Protein AF-A0A9D9QBX7-F1 (afdb_monomer_lite)

Sequence (92 aa):
MGYNQAAYTAYRETSVKTASQGK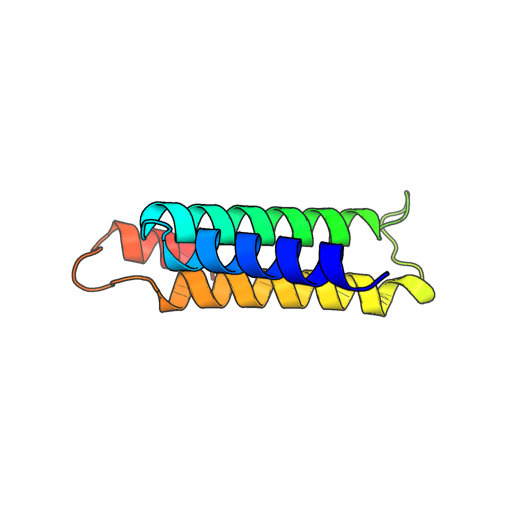LIIMLYDECIRQLAAALEKFTVDNQIEPQNIEKFNNSILKAQEVITELTVSLDMEAGGEIAKNLLNLYM

pLDDT: mean 92.5, std 9.39, range [52.34, 98.44]

Secondary structure (DSSP, 8-state):
--HHHHHHHHHHHHHHHT--HHHHHHHHHHHHHHHHHHHHTTB-TTS-B-GGGHHHHHHHHHHHHHHHHHHHHT--TTTSHHHHHHHHHHH-

Foldseek 3Di:
DCPVVVVVVVVVVVCQVPDDPVVVLVVLVVLLVVLVVQLVVQADPVRDGDPVCPVVNVVSVVSSLVSLVVVLVPQDCPVCPPVNVVSNVVSD

Structure (mmCIF, N/CA/C/O backbone):
data_AF-A0A9D9QBX7-F1
#
_entry.id   AF-A0A9D9QBX7-F1
#
loop_
_atom_site.group_PDB
_atom_site.id
_atom_site.type_symbol
_atom_site.label_atom_id
_atom_site.label_alt_id
_atom_site.label_comp_id
_atom_site.label_asym_id
_atom_site.label_entity_id
_atom_site.label_seq_id
_atom_site.pdbx_PDB_ins_code
_atom_site.Cartn_x
_atom_site.Cartn_y
_atom_site.Cartn_z
_a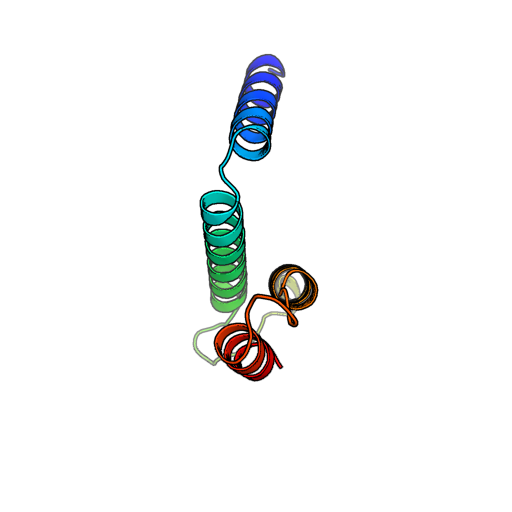tom_site.occupancy
_atom_site.B_iso_or_equiv
_atom_site.auth_seq_id
_atom_site.auth_comp_id
_atom_site.auth_asym_id
_atom_site.auth_atom_id
_atom_site.pdbx_PDB_model_num
ATOM 1 N N . MET A 1 1 ? -7.344 24.200 -20.927 1.00 52.34 1 MET A N 1
ATOM 2 C CA . MET A 1 1 ? -7.399 22.735 -20.703 1.00 52.34 1 MET A CA 1
ATOM 3 C C . MET A 1 1 ? -7.160 22.336 -19.227 1.00 52.34 1 MET A C 1
ATOM 5 O O . MET A 1 1 ? -6.637 21.264 -18.984 1.00 52.34 1 MET A O 1
ATOM 9 N N . GLY A 1 2 ? -7.564 23.141 -18.225 1.00 59.66 2 GLY A N 1
ATOM 10 C CA . GLY A 1 2 ? -7.337 22.835 -16.791 1.00 59.66 2 GLY A CA 1
ATOM 11 C C . GLY A 1 2 ? -8.575 22.392 -15.990 1.00 59.66 2 GLY A C 1
ATOM 12 O O . GLY A 1 2 ? -8.440 21.875 -14.887 1.00 59.66 2 GLY A O 1
ATOM 13 N N . TYR A 1 3 ? -9.782 22.555 -16.544 1.00 60.22 3 TYR A N 1
ATOM 14 C CA . TYR A 1 3 ? -11.036 22.307 -15.817 1.00 60.22 3 TYR A CA 1
ATOM 15 C C . TYR A 1 3 ? -11.315 20.813 -15.550 1.00 60.22 3 TYR A C 1
ATOM 17 O O . TYR A 1 3 ? -11.805 20.472 -14.478 1.00 60.22 3 TYR A O 1
ATOM 25 N N . ASN A 1 4 ? -10.939 19.907 -16.464 1.00 65.25 4 ASN A N 1
ATOM 26 C CA . ASN A 1 4 ? -11.161 18.462 -16.283 1.00 65.25 4 ASN A CA 1
ATOM 27 C C . ASN A 1 4 ? -10.240 17.831 -15.221 1.00 65.25 4 ASN A C 1
ATOM 29 O O . ASN A 1 4 ? -10.677 16.959 -14.476 1.00 65.25 4 ASN A O 1
ATOM 33 N N . GLN A 1 5 ? -8.988 18.293 -15.105 1.00 67.81 5 GLN A N 1
ATOM 34 C CA . GLN A 1 5 ? -8.036 17.785 -14.106 1.00 67.81 5 GLN A CA 1
ATOM 35 C C . GLN A 1 5 ? -8.466 18.164 -12.680 1.00 67.81 5 GLN A C 1
ATOM 37 O O . GLN A 1 5 ? -8.389 17.343 -11.763 1.00 67.81 5 GLN A O 1
ATOM 42 N N . ALA A 1 6 ? -8.948 19.399 -12.503 1.00 74.50 6 ALA A N 1
ATOM 43 C CA . ALA A 1 6 ? -9.442 19.899 -11.224 1.00 74.50 6 ALA A CA 1
ATOM 44 C C . ALA A 1 6 ? -10.711 19.154 -10.783 1.00 74.50 6 ALA A C 1
ATOM 46 O O . ALA A 1 6 ? -10.779 18.694 -9.645 1.00 74.50 6 ALA A O 1
ATOM 47 N N . ALA A 1 7 ? -11.664 18.947 -11.701 1.00 74.50 7 ALA A N 1
ATOM 48 C CA . ALA A 1 7 ? -12.870 18.168 -11.425 1.00 74.50 7 ALA A CA 1
ATOM 49 C C . ALA A 1 7 ? -12.531 16.722 -11.023 1.00 74.50 7 ALA A C 1
ATOM 51 O O . ALA A 1 7 ? -12.981 16.254 -9.981 1.00 74.50 7 ALA A O 1
ATOM 52 N N . TYR A 1 8 ? -11.674 16.034 -11.785 1.00 79.50 8 TYR A N 1
ATOM 53 C CA . TYR A 1 8 ? -11.242 14.666 -11.469 1.00 79.50 8 TYR A CA 1
ATOM 54 C C . TYR A 1 8 ? -10.541 14.557 -10.106 1.00 79.50 8 TYR A C 1
ATOM 56 O O . TYR A 1 8 ? -10.780 13.620 -9.344 1.00 79.50 8 TYR A O 1
ATOM 64 N N . THR A 1 9 ? -9.696 15.536 -9.772 1.00 80.56 9 THR A N 1
ATOM 65 C CA . THR A 1 9 ? -8.986 15.565 -8.485 1.00 80.56 9 THR A CA 1
ATOM 66 C C . THR A 1 9 ? -9.956 15.777 -7.324 1.00 80.56 9 THR A C 1
ATOM 68 O O . THR A 1 9 ? -9.875 15.048 -6.337 1.00 80.56 9 THR A O 1
ATOM 71 N N . ALA A 1 10 ? -10.926 16.685 -7.475 1.00 80.81 10 ALA A N 1
ATOM 72 C CA . ALA A 1 10 ? -11.980 16.901 -6.486 1.00 80.81 10 ALA A CA 1
ATOM 73 C C . ALA A 1 10 ? -12.833 15.638 -6.271 1.00 80.81 10 ALA A C 1
ATOM 75 O O . ALA A 1 10 ? -13.058 15.244 -5.130 1.00 80.81 10 ALA A O 1
ATOM 76 N N . TYR A 1 11 ? -13.230 14.940 -7.343 1.00 79.56 11 TYR A N 1
ATOM 77 C CA . TYR A 1 11 ? -13.957 13.668 -7.229 1.00 79.56 11 TYR A CA 1
ATOM 78 C C . TYR A 1 11 ? -13.159 12.598 -6.484 1.00 79.56 11 TYR A C 1
ATOM 80 O O . TYR A 1 11 ? -13.710 11.890 -5.634 1.00 79.56 11 TYR A O 1
ATOM 88 N N . ARG A 1 12 ? -11.859 12.480 -6.778 1.00 79.94 12 ARG A N 1
ATOM 89 C CA . ARG A 1 12 ? -10.982 11.522 -6.098 1.00 79.94 12 ARG A CA 1
ATOM 90 C C . ARG A 1 12 ? -10.864 11.849 -4.611 1.00 79.94 12 ARG A C 1
ATOM 92 O O . ARG A 1 12 ? -10.992 10.951 -3.785 1.00 79.94 12 ARG A O 1
ATOM 99 N N . GLU A 1 13 ? -10.683 13.122 -4.266 1.00 85.69 13 GLU A N 1
ATOM 100 C CA . GLU A 1 13 ? -10.651 13.562 -2.870 1.00 85.69 13 GLU A CA 1
ATOM 101 C C . GLU A 1 13 ? -11.962 13.290 -2.136 1.00 85.69 13 GLU A C 1
ATOM 103 O O . GLU A 1 13 ? -11.933 12.766 -1.025 1.00 85.69 13 GLU A O 1
ATOM 108 N N . THR A 1 14 ? -13.109 13.618 -2.734 1.00 86.25 14 THR A N 1
ATOM 109 C CA . THR A 1 14 ? -14.415 13.352 -2.119 1.00 86.25 14 THR A CA 1
ATOM 110 C C . THR A 1 14 ? -14.618 11.857 -1.899 1.00 86.25 14 THR A C 1
ATOM 112 O O . THR A 1 14 ? -15.080 11.460 -0.830 1.00 86.25 14 THR A O 1
ATOM 115 N N . SER A 1 15 ? -14.216 11.022 -2.862 1.00 84.06 15 SER A N 1
ATOM 116 C CA . SER A 1 15 ? -14.307 9.560 -2.750 1.00 84.06 15 SER A CA 1
ATOM 117 C C . SER A 1 15 ? -13.479 9.018 -1.583 1.00 84.06 15 SER A C 1
ATOM 119 O O . SER A 1 15 ? -13.937 8.123 -0.886 1.00 84.06 15 SER A O 1
ATOM 121 N N . VAL A 1 16 ? -12.294 9.585 -1.330 1.00 86.50 16 VAL A N 1
ATOM 122 C CA . VAL A 1 16 ? -11.468 9.226 -0.164 1.00 86.50 16 VAL A CA 1
ATOM 123 C C . VAL A 1 16 ? -12.101 9.739 1.132 1.00 86.50 16 VAL A C 1
ATOM 125 O O . VAL A 1 16 ? -12.281 8.975 2.072 1.00 86.50 16 VAL A O 1
ATOM 128 N N . LYS A 1 17 ? -12.490 11.020 1.186 1.00 89.06 17 LYS A N 1
ATOM 129 C CA . LYS A 1 17 ? -13.014 11.674 2.403 1.00 89.06 17 LYS A CA 1
ATOM 130 C C . LYS A 1 17 ? -14.341 11.090 2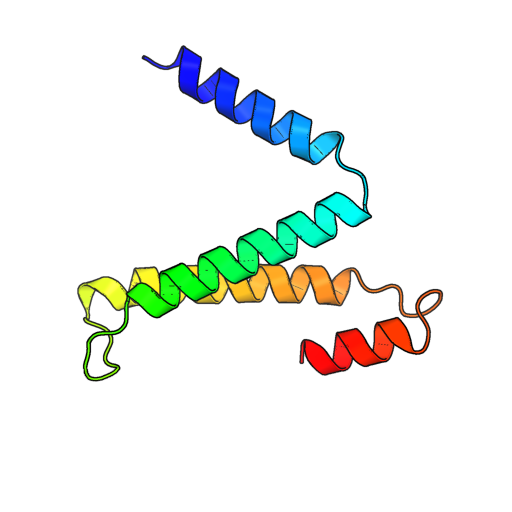.897 1.00 89.06 17 LYS A C 1
ATOM 132 O O . LYS A 1 17 ? -14.669 11.247 4.066 1.00 89.06 17 LYS A O 1
ATOM 137 N N . THR A 1 18 ? -15.112 10.460 2.014 1.00 91.19 18 THR A N 1
ATOM 138 C CA . THR A 1 18 ? -16.419 9.857 2.331 1.00 91.19 18 THR A CA 1
ATOM 139 C C . THR A 1 18 ? -16.383 8.329 2.388 1.00 91.19 18 THR A C 1
ATOM 141 O O . THR A 1 18 ? -17.406 7.703 2.664 1.00 91.19 18 THR A O 1
ATOM 144 N N . ALA A 1 19 ? -15.221 7.716 2.139 1.00 91.75 19 ALA A N 1
ATOM 145 C CA . ALA A 1 19 ? -15.057 6.275 2.241 1.00 91.75 19 ALA A CA 1
ATOM 146 C C . ALA A 1 19 ? -15.198 5.811 3.697 1.00 91.75 19 ALA A C 1
ATOM 148 O O . ALA A 1 19 ? -14.735 6.462 4.633 1.00 91.75 19 ALA A O 1
ATOM 149 N N . SER A 1 20 ? -15.807 4.640 3.886 1.00 95.50 20 SER A N 1
ATOM 150 C CA . SER A 1 20 ? -15.771 3.961 5.180 1.00 95.50 20 SER A CA 1
ATOM 151 C C . SER A 1 20 ? -14.346 3.508 5.511 1.00 95.50 20 SER A C 1
ATOM 153 O O . SER A 1 20 ? -13.531 3.287 4.613 1.00 95.50 20 SER A O 1
ATOM 155 N N . GLN A 1 21 ? -14.058 3.284 6.794 1.00 92.06 21 GLN A N 1
ATOM 156 C CA . GLN A 1 21 ? -12.748 2.799 7.242 1.00 92.06 21 GLN A CA 1
ATOM 157 C C . GLN A 1 21 ? -12.322 1.517 6.509 1.00 92.06 21 GLN A C 1
ATOM 159 O O . GLN A 1 21 ? -11.223 1.452 5.970 1.00 92.06 21 GLN A O 1
ATOM 164 N N . GLY A 1 22 ? -13.215 0.527 6.393 1.00 93.62 22 GLY A N 1
ATOM 165 C CA . GLY A 1 22 ? -12.923 -0.701 5.645 1.00 93.62 22 GLY A CA 1
ATOM 166 C C . GLY A 1 22 ? -12.624 -0.447 4.163 1.00 93.62 22 GLY A C 1
ATOM 167 O O . GLY A 1 22 ? -11.753 -1.095 3.586 1.00 93.62 22 GLY A O 1
ATOM 168 N N . LYS A 1 23 ? -13.286 0.538 3.541 1.00 94.94 23 LYS A N 1
ATOM 169 C CA . LYS A 1 23 ? -13.005 0.909 2.150 1.00 94.94 23 LYS A CA 1
ATOM 170 C C . LYS A 1 23 ? -11.641 1.588 2.002 1.00 94.94 23 LYS A C 1
ATOM 172 O O . LYS A 1 23 ? -10.966 1.314 1.014 1.00 94.94 23 LYS A O 1
ATOM 177 N N . LEU A 1 24 ? -11.217 2.405 2.968 1.00 95.50 24 LEU A N 1
ATOM 178 C CA . LEU A 1 24 ? -9.875 2.999 2.983 1.00 95.50 24 LEU A CA 1
ATOM 179 C C . LEU A 1 24 ? -8.783 1.923 3.046 1.00 95.50 24 LEU A C 1
ATOM 181 O O . LEU A 1 24 ? -7.830 1.990 2.274 1.00 95.50 24 LEU A O 1
ATOM 185 N N . ILE A 1 25 ? -8.963 0.889 3.876 1.00 95.75 25 ILE A N 1
ATOM 186 C CA . ILE A 1 25 ? -8.028 -0.247 3.951 1.00 95.75 25 ILE A CA 1
ATOM 187 C C . ILE A 1 25 ? -7.922 -0.973 2.604 1.00 95.75 25 ILE A C 1
ATOM 189 O O . ILE A 1 25 ? -6.820 -1.240 2.132 1.00 95.75 25 ILE A O 1
ATOM 193 N N . ILE A 1 26 ? -9.051 -1.240 1.937 1.00 96.44 26 ILE A N 1
ATOM 194 C CA . ILE A 1 26 ? -9.044 -1.859 0.600 1.00 96.44 26 ILE A CA 1
ATOM 195 C C . ILE A 1 26 ? -8.300 -0.973 -0.409 1.00 96.44 26 ILE A C 1
ATOM 197 O O . ILE A 1 26 ? -7.495 -1.476 -1.182 1.00 96.44 26 ILE A O 1
ATOM 201 N N . MET A 1 27 ? -8.518 0.345 -0.377 1.00 96.00 27 MET A N 1
ATOM 202 C CA . MET A 1 27 ? -7.831 1.279 -1.277 1.00 96.00 27 MET A CA 1
ATOM 203 C C . MET A 1 27 ? -6.313 1.309 -1.056 1.00 96.00 27 MET A C 1
ATOM 205 O O . MET A 1 27 ? -5.570 1.456 -2.025 1.00 96.00 27 MET A O 1
ATOM 209 N N . LEU A 1 28 ? -5.851 1.157 0.189 1.00 97.06 28 LEU A N 1
ATOM 210 C CA . LEU A 1 28 ? -4.428 1.007 0.493 1.00 97.06 28 LEU A CA 1
ATOM 211 C C . LEU A 1 28 ? -3.876 -0.275 -0.141 1.00 97.06 28 LEU A C 1
ATOM 213 O O . LEU A 1 28 ? -2.897 -0.206 -0.881 1.00 97.06 28 LEU A O 1
ATOM 217 N N . TYR A 1 29 ? -4.526 -1.425 0.054 1.00 97.88 29 TYR A N 1
ATOM 218 C CA . TYR A 1 29 ? -4.093 -2.664 -0.603 1.00 97.88 29 TYR A CA 1
ATOM 219 C C . TYR A 1 29 ? -4.089 -2.561 -2.130 1.00 97.88 29 TYR A C 1
ATOM 221 O O . TYR A 1 29 ? -3.119 -2.989 -2.754 1.00 97.88 29 TYR A O 1
ATOM 229 N N . ASP A 1 30 ? -5.123 -1.962 -2.728 1.00 97.62 30 ASP A N 1
ATOM 230 C CA . ASP A 1 30 ? -5.203 -1.750 -4.177 1.00 97.62 30 ASP A CA 1
ATOM 231 C C . ASP A 1 30 ? -4.000 -0.940 -4.688 1.00 97.62 30 ASP A C 1
ATOM 233 O O . ASP A 1 30 ? -3.411 -1.270 -5.721 1.00 97.62 30 ASP A O 1
ATOM 237 N N . GLU A 1 31 ? -3.608 0.110 -3.961 1.00 96.94 31 GLU A N 1
ATOM 238 C CA . GLU A 1 31 ? -2.439 0.918 -4.309 1.00 96.94 31 GLU A CA 1
ATOM 239 C C . GLU A 1 31 ? -1.129 0.149 -4.103 1.00 96.94 31 GLU A C 1
ATOM 241 O O . GLU A 1 31 ? -0.269 0.181 -4.981 1.00 96.94 31 GLU A O 1
ATOM 246 N N . CYS A 1 32 ? -0.984 -0.604 -3.009 1.00 98.06 32 CYS A N 1
ATOM 247 C CA . CYS A 1 32 ? 0.191 -1.449 -2.777 1.00 98.06 32 CYS A CA 1
ATOM 248 C C . CYS A 1 32 ? 0.385 -2.460 -3.918 1.00 98.06 32 CYS A C 1
ATOM 250 O O . CYS A 1 32 ? 1.459 -2.528 -4.517 1.00 98.06 32 CYS A O 1
ATOM 252 N N . ILE A 1 33 ? -0.677 -3.181 -4.292 1.00 98.25 33 ILE A N 1
ATOM 253 C CA . ILE A 1 33 ? -0.658 -4.158 -5.390 1.00 98.25 33 ILE A CA 1
ATOM 254 C C . ILE A 1 33 ? -0.299 -3.475 -6.712 1.00 98.25 33 ILE A C 1
ATOM 256 O O . ILE A 1 33 ? 0.535 -3.986 -7.460 1.00 98.25 33 ILE A O 1
ATOM 260 N N . ARG A 1 34 ? -0.883 -2.303 -6.995 1.00 98.25 34 ARG A N 1
ATOM 261 C CA . ARG A 1 34 ? -0.571 -1.525 -8.202 1.00 98.25 34 ARG A CA 1
ATOM 262 C C . ARG A 1 34 ? 0.908 -1.145 -8.263 1.00 98.25 34 ARG A C 1
ATOM 264 O O . ARG A 1 34 ? 1.514 -1.267 -9.325 1.00 98.25 34 ARG A O 1
ATOM 271 N N . GLN A 1 35 ? 1.487 -0.694 -7.153 1.00 98.44 35 GLN A N 1
ATOM 272 C CA . GLN A 1 35 ? 2.894 -0.298 -7.101 1.00 98.44 35 GLN A CA 1
ATOM 273 C C . GLN A 1 35 ? 3.834 -1.498 -7.238 1.00 98.44 35 GLN A C 1
ATOM 275 O O . GLN A 1 35 ? 4.804 -1.429 -7.990 1.00 98.44 35 GLN A O 1
ATOM 280 N N . LEU A 1 36 ? 3.517 -2.627 -6.601 1.00 98.31 36 LEU A N 1
ATOM 281 C CA . LEU A 1 36 ? 4.280 -3.866 -6.768 1.00 98.31 36 LEU A CA 1
ATOM 282 C C . LEU A 1 36 ? 4.222 -4.381 -8.213 1.00 98.31 36 LEU A C 1
ATOM 284 O O . LEU A 1 36 ? 5.253 -4.765 -8.763 1.00 98.31 36 LEU A O 1
ATOM 288 N N . ALA A 1 37 ? 3.055 -4.323 -8.861 1.00 98.19 37 ALA A N 1
ATOM 289 C CA . ALA A 1 37 ? 2.920 -4.658 -10.278 1.00 98.19 37 ALA A CA 1
ATOM 290 C C . ALA A 1 37 ? 3.747 -3.710 -11.167 1.00 98.19 37 ALA A C 1
ATOM 292 O O . ALA A 1 37 ? 4.484 -4.167 -12.037 1.00 98.19 37 ALA A O 1
ATOM 293 N N . ALA A 1 38 ? 3.704 -2.401 -10.901 1.00 97.56 38 ALA A N 1
ATOM 294 C CA . ALA A 1 38 ? 4.486 -1.409 -11.640 1.00 97.56 38 ALA A CA 1
ATOM 295 C C . ALA A 1 38 ? 6.004 -1.594 -11.474 1.00 97.56 38 ALA A C 1
ATOM 297 O O . ALA A 1 38 ? 6.756 -1.351 -12.423 1.00 97.56 38 ALA A O 1
ATOM 298 N N . ALA A 1 39 ? 6.456 -2.027 -10.292 1.00 97.75 39 ALA A N 1
ATOM 299 C CA . ALA A 1 39 ? 7.842 -2.411 -10.044 1.00 97.75 39 ALA A CA 1
ATOM 300 C C . ALA A 1 39 ? 8.204 -3.696 -10.805 1.00 97.75 39 ALA A C 1
ATOM 302 O O . ALA A 1 39 ? 9.254 -3.750 -11.445 1.00 97.75 39 ALA A O 1
ATOM 303 N N . LEU A 1 40 ? 7.317 -4.698 -10.801 1.00 97.06 40 LEU A N 1
ATOM 304 C CA . LEU A 1 40 ? 7.522 -5.961 -11.512 1.00 97.06 40 LEU A CA 1
ATOM 305 C C . LEU A 1 40 ? 7.692 -5.750 -13.026 1.00 97.06 40 LEU A C 1
ATOM 307 O O . LEU A 1 40 ? 8.562 -6.353 -13.643 1.00 97.06 40 LEU A O 1
ATOM 311 N N . GLU A 1 41 ? 6.935 -4.825 -13.615 1.00 96.75 41 GLU A N 1
ATOM 312 C CA . GLU A 1 41 ? 7.067 -4.436 -15.028 1.00 96.75 41 GLU A CA 1
ATOM 313 C C . GLU A 1 41 ? 8.435 -3.829 -15.393 1.00 96.75 41 GLU A C 1
ATOM 315 O O . GLU A 1 41 ? 8.719 -3.627 -16.574 1.00 96.75 41 GLU A O 1
ATOM 320 N N . LYS A 1 42 ? 9.275 -3.464 -14.412 1.00 96.75 42 LYS A N 1
ATOM 321 C CA . LYS A 1 42 ? 10.625 -2.933 -14.673 1.00 96.75 42 LYS A CA 1
ATOM 322 C C . LYS A 1 42 ? 11.676 -4.019 -14.842 1.00 96.75 42 LYS A C 1
ATOM 324 O O . LYS A 1 42 ? 12.781 -3.689 -15.276 1.00 96.75 42 LYS A O 1
ATOM 329 N N . PHE A 1 43 ? 11.338 -5.270 -14.539 1.00 95.38 43 PHE A N 1
ATOM 330 C CA . PHE A 1 43 ? 12.211 -6.396 -14.819 1.00 95.38 43 PHE A CA 1
ATOM 331 C C . PHE A 1 43 ? 12.218 -6.732 -16.311 1.00 95.38 43 PHE A C 1
ATOM 333 O O . PHE A 1 43 ? 11.192 -6.719 -16.992 1.00 95.38 43 PHE A O 1
ATOM 340 N N . THR A 1 44 ? 13.401 -7.050 -16.818 1.00 93.25 44 THR A N 1
ATOM 341 C CA . THR A 1 44 ? 13.594 -7.674 -18.124 1.00 93.25 44 THR A CA 1
ATOM 342 C C . THR A 1 44 ? 13.301 -9.174 -18.044 1.00 93.25 44 THR A C 1
ATOM 344 O O . THR A 1 44 ? 13.118 -9.734 -16.962 1.00 93.25 44 THR A O 1
ATOM 347 N N . VAL A 1 45 ? 13.292 -9.849 -19.197 1.00 91.06 45 VAL A N 1
ATOM 348 C CA . VAL A 1 45 ? 13.095 -11.310 -19.288 1.00 91.06 45 VAL A CA 1
ATOM 349 C C . VAL A 1 45 ? 14.139 -12.086 -18.468 1.00 91.06 45 VAL A C 1
ATOM 351 O O . VAL A 1 45 ? 13.831 -13.145 -17.930 1.00 91.06 45 VAL A O 1
ATOM 354 N N . ASP A 1 46 ? 15.339 -11.523 -18.305 1.00 94.12 46 ASP A N 1
ATOM 355 C CA . ASP A 1 46 ? 16.442 -12.116 -17.542 1.00 94.12 46 ASP A CA 1
ATOM 356 C C . ASP A 1 46 ? 16.440 -11.710 -16.051 1.00 94.12 46 ASP A C 1
ATOM 358 O O . ASP A 1 46 ? 17.446 -11.874 -15.360 1.00 94.12 46 ASP A O 1
ATOM 362 N N . ASN A 1 47 ? 15.327 -11.164 -15.540 1.00 91.19 47 ASN A N 1
ATOM 363 C CA . ASN A 1 47 ? 15.177 -10.643 -14.174 1.00 91.19 47 ASN A CA 1
ATOM 364 C C . ASN A 1 47 ? 16.189 -9.541 -13.807 1.00 91.19 47 ASN A C 1
ATOM 366 O O . 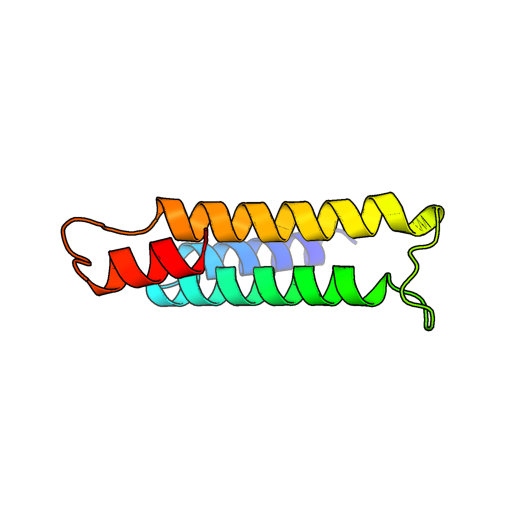ASN A 1 47 ? 16.607 -9.421 -12.654 1.00 91.19 47 ASN A O 1
ATOM 370 N N . GLN A 1 48 ? 16.564 -8.703 -14.773 1.00 93.94 48 GLN A N 1
ATOM 371 C CA . GLN A 1 48 ? 17.417 -7.533 -14.545 1.00 93.94 48 GLN A CA 1
ATOM 372 C C . GLN A 1 48 ? 16.603 -6.241 -14.620 1.00 93.94 48 GLN A C 1
ATOM 374 O O . GLN A 1 48 ? 15.512 -6.220 -15.180 1.00 93.94 48 GLN A O 1
ATOM 379 N N . ILE A 1 49 ? 17.129 -5.150 -14.065 1.00 95.50 49 ILE A N 1
ATOM 380 C CA . ILE A 1 49 ? 16.521 -3.820 -14.172 1.00 95.50 49 ILE A CA 1
ATOM 381 C C . ILE A 1 49 ? 17.487 -2.927 -14.943 1.00 95.50 49 ILE A C 1
ATOM 383 O O . ILE A 1 49 ? 18.615 -2.700 -14.509 1.00 95.50 49 ILE A O 1
ATOM 387 N N . GLU A 1 50 ? 17.028 -2.404 -16.077 1.00 95.25 50 GLU A N 1
ATOM 388 C CA . GLU A 1 50 ? 17.802 -1.460 -16.885 1.00 95.25 50 GLU A CA 1
ATOM 389 C C . GLU A 1 50 ? 18.146 -0.191 -16.085 1.00 95.25 50 GLU A C 1
ATOM 391 O O . GLU A 1 50 ? 17.278 0.310 -15.360 1.00 95.25 50 GLU A O 1
ATOM 396 N N . PRO A 1 51 ? 19.337 0.417 -16.266 1.00 96.06 51 PRO A N 1
ATOM 397 C CA . PRO A 1 51 ? 19.754 1.603 -15.511 1.00 96.06 51 PRO A CA 1
ATOM 398 C C . PRO A 1 51 ? 18.727 2.745 -15.511 1.00 96.06 51 PRO A C 1
ATOM 400 O O . PRO A 1 51 ? 18.465 3.362 -14.483 1.00 96.06 51 PRO A O 1
ATOM 403 N N . GLN A 1 52 ? 18.072 2.973 -16.652 1.00 95.75 52 GLN A N 1
ATOM 404 C CA . GLN A 1 52 ? 17.030 3.995 -16.832 1.00 95.75 52 GLN A CA 1
ATOM 405 C C . GLN A 1 52 ? 15.733 3.740 -16.040 1.00 95.75 52 GLN A C 1
ATOM 407 O O . GLN A 1 52 ? 14.906 4.641 -15.891 1.00 95.75 52 GLN A O 1
ATOM 412 N N . ASN A 1 53 ? 15.522 2.509 -15.571 1.00 96.81 53 ASN A N 1
ATOM 413 C CA . ASN A 1 53 ? 14.329 2.091 -14.841 1.00 96.81 53 ASN A CA 1
ATOM 414 C C . ASN A 1 53 ? 14.574 1.935 -13.336 1.00 96.81 53 ASN A C 1
ATOM 416 O O . ASN A 1 53 ? 13.595 1.796 -12.606 1.00 96.81 53 ASN A O 1
ATOM 420 N N . ILE A 1 54 ? 15.827 2.003 -12.866 1.00 96.69 54 ILE A N 1
ATOM 421 C CA . ILE A 1 54 ? 16.184 1.829 -11.447 1.00 96.69 54 ILE A CA 1
ATOM 422 C C . ILE A 1 54 ? 15.413 2.808 -10.559 1.00 96.69 54 ILE A C 1
ATOM 424 O O . ILE A 1 54 ? 14.807 2.394 -9.574 1.00 96.69 54 ILE A O 1
ATOM 428 N N . GLU A 1 55 ? 15.380 4.090 -10.925 1.00 97.69 55 GLU A N 1
ATOM 429 C CA . GLU A 1 55 ? 14.671 5.111 -10.148 1.00 97.69 55 GLU A CA 1
ATOM 430 C C . GLU A 1 55 ? 13.163 4.826 -10.088 1.00 97.69 55 GLU A C 1
ATOM 432 O O . GLU A 1 55 ? 12.554 4.860 -9.023 1.00 97.69 55 GLU A O 1
ATOM 437 N N . LYS A 1 56 ? 12.552 4.467 -11.224 1.00 97.69 56 LYS A N 1
ATOM 438 C CA . LYS A 1 56 ? 11.116 4.150 -11.294 1.00 97.69 56 LYS A CA 1
ATOM 439 C C . LYS A 1 56 ? 10.769 2.908 -10.479 1.00 97.69 56 LYS A C 1
ATOM 441 O O . LYS A 1 56 ? 9.761 2.909 -9.781 1.00 97.69 56 LYS A O 1
ATOM 446 N N . PHE A 1 57 ? 11.601 1.873 -10.568 1.00 97.94 57 PHE A N 1
ATOM 447 C CA . PHE A 1 57 ? 11.470 0.669 -9.759 1.00 97.94 57 PHE A CA 1
ATOM 448 C C . PHE A 1 57 ? 11.535 1.014 -8.270 1.00 97.94 57 PHE A C 1
ATOM 450 O O . PHE A 1 57 ? 10.626 0.669 -7.518 1.00 97.94 57 PHE A O 1
ATOM 457 N N . ASN A 1 58 ? 12.574 1.745 -7.857 1.00 97.94 58 ASN A N 1
ATOM 458 C CA . ASN A 1 58 ? 12.771 2.112 -6.462 1.00 97.94 58 ASN A CA 1
ATOM 459 C C . ASN A 1 58 ? 11.606 2.953 -5.926 1.00 97.94 58 ASN A C 1
ATOM 461 O O . ASN A 1 58 ? 11.089 2.636 -4.861 1.00 97.94 58 ASN A O 1
ATOM 465 N N . ASN A 1 59 ? 11.125 3.935 -6.690 1.00 98.38 59 ASN A N 1
ATOM 466 C CA . ASN A 1 59 ? 9.979 4.758 -6.303 1.00 98.38 59 ASN A CA 1
ATOM 467 C C . ASN A 1 59 ? 8.708 3.925 -6.077 1.00 98.38 59 ASN A C 1
ATOM 469 O O . ASN A 1 59 ? 7.996 4.148 -5.099 1.00 98.38 59 ASN A O 1
ATOM 473 N N . SER A 1 60 ? 8.429 2.943 -6.939 1.00 98.38 60 SER A N 1
ATOM 474 C CA . SER A 1 60 ? 7.289 2.039 -6.748 1.00 98.38 60 SER A CA 1
ATOM 475 C C . SER A 1 60 ? 7.454 1.143 -5.517 1.00 98.38 60 SER A C 1
ATOM 477 O O . SER A 1 60 ? 6.504 0.976 -4.754 1.00 98.38 60 SER A O 1
ATOM 479 N N . ILE A 1 61 ? 8.657 0.618 -5.265 1.00 98.31 61 ILE A N 1
ATOM 480 C CA . ILE A 1 61 ? 8.933 -0.182 -4.061 1.00 98.31 61 ILE A CA 1
ATOM 481 C C . ILE A 1 61 ? 8.795 0.658 -2.789 1.00 98.31 61 ILE A C 1
ATOM 483 O O . ILE A 1 61 ? 8.108 0.232 -1.862 1.00 98.31 61 ILE A O 1
ATOM 487 N N . LEU A 1 62 ? 9.379 1.859 -2.755 1.00 98.38 62 LEU A N 1
ATOM 488 C CA . LEU A 1 62 ? 9.234 2.787 -1.631 1.00 98.38 62 LEU A CA 1
ATOM 489 C C . LEU A 1 62 ? 7.758 3.089 -1.374 1.00 98.38 62 LEU A C 1
ATOM 491 O O . LEU A 1 62 ? 7.309 3.050 -0.231 1.00 98.38 62 LEU A O 1
ATOM 495 N N . LYS A 1 63 ? 6.970 3.301 -2.435 1.00 98.19 63 LYS A 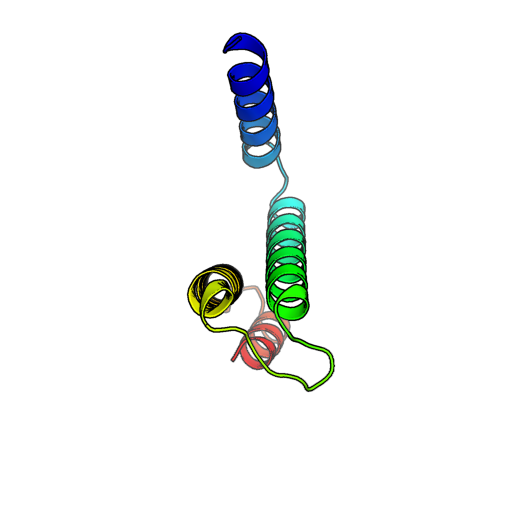N 1
ATOM 496 C CA . LYS A 1 63 ? 5.543 3.573 -2.280 1.00 98.19 63 LYS A CA 1
ATOM 497 C C . LYS A 1 63 ? 4.773 2.389 -1.695 1.00 98.19 63 LYS A C 1
ATOM 499 O O . LYS A 1 63 ? 3.916 2.588 -0.839 1.00 98.19 63 LYS A O 1
ATOM 504 N N . ALA A 1 64 ? 5.082 1.166 -2.122 1.00 98.12 64 ALA A N 1
ATOM 505 C CA . ALA A 1 64 ? 4.499 -0.037 -1.531 1.00 98.12 64 ALA A CA 1
ATOM 506 C C . ALA A 1 64 ? 4.881 -0.178 -0.045 1.00 98.12 64 ALA A C 1
ATOM 508 O O . ALA A 1 64 ? 4.023 -0.476 0.785 1.00 98.12 64 ALA A O 1
ATOM 509 N N . GLN A 1 65 ? 6.137 0.109 0.312 1.00 98.00 65 GLN A N 1
ATOM 510 C CA . GLN A 1 65 ? 6.610 0.088 1.701 1.00 98.00 65 GLN A CA 1
ATOM 511 C C . GLN A 1 65 ? 5.910 1.134 2.578 1.00 98.00 65 GLN A C 1
ATOM 513 O O . GLN A 1 65 ? 5.533 0.819 3.706 1.00 98.00 65 GLN A O 1
ATOM 518 N N . GLU A 1 66 ? 5.681 2.349 2.070 1.00 98.19 66 GLU A N 1
ATOM 519 C CA . GLU A 1 66 ? 4.892 3.376 2.766 1.00 98.19 66 GLU A CA 1
ATOM 520 C C . GLU A 1 66 ? 3.478 2.873 3.079 1.00 98.19 66 GLU A C 1
ATOM 522 O O . GLU A 1 66 ? 2.990 3.054 4.191 1.00 98.19 66 GLU A O 1
ATOM 527 N N . VAL A 1 67 ? 2.831 2.198 2.123 1.00 97.88 67 VAL A N 1
ATOM 528 C CA . VAL A 1 67 ? 1.487 1.646 2.328 1.00 97.88 67 VAL A CA 1
ATOM 529 C C . VAL A 1 67 ? 1.484 0.541 3.385 1.00 97.88 67 VAL A C 1
ATOM 531 O O . VAL A 1 67 ? 0.620 0.543 4.260 1.00 97.88 67 VAL A O 1
ATOM 534 N N . ILE A 1 68 ? 2.439 -0.391 3.336 1.00 97.94 68 ILE A N 1
ATOM 535 C CA . ILE A 1 68 ? 2.558 -1.445 4.356 1.00 97.94 68 ILE A CA 1
ATOM 536 C C . ILE A 1 68 ? 2.845 -0.837 5.733 1.00 97.94 68 ILE A C 1
ATOM 538 O O . ILE A 1 68 ? 2.264 -1.272 6.727 1.00 97.94 68 ILE A O 1
ATOM 542 N N . THR A 1 69 ? 3.673 0.207 5.794 1.00 97.62 69 THR A N 1
ATOM 543 C CA . THR A 1 69 ? 3.940 0.948 7.034 1.00 97.62 69 THR A CA 1
ATOM 544 C C . THR A 1 69 ? 2.651 1.545 7.589 1.00 97.62 69 THR A C 1
ATOM 546 O O . THR A 1 69 ? 2.347 1.328 8.758 1.00 97.62 69 THR A O 1
ATOM 549 N N . GLU A 1 70 ? 1.855 2.214 6.752 1.00 97.12 70 GLU A N 1
ATOM 550 C CA . GLU A 1 70 ? 0.572 2.804 7.151 1.00 97.12 70 GLU A CA 1
ATOM 551 C C . GLU A 1 70 ? -0.410 1.744 7.672 1.00 97.12 70 GLU A C 1
ATOM 553 O O . GLU A 1 70 ? -1.008 1.912 8.736 1.00 97.12 70 GLU A O 1
ATOM 558 N N . LEU A 1 71 ? -0.536 0.615 6.964 1.00 97.00 71 LEU A N 1
ATOM 559 C CA . LEU A 1 71 ? -1.368 -0.512 7.396 1.00 97.00 71 LEU A CA 1
ATOM 560 C C . LEU A 1 71 ? -0.904 -1.082 8.738 1.00 97.00 71 LEU A C 1
ATOM 562 O O . LEU A 1 71 ? -1.743 -1.453 9.553 1.00 97.00 71 LEU A O 1
ATOM 566 N N . THR A 1 72 ? 0.408 -1.129 8.969 1.00 96.75 72 THR A N 1
ATOM 567 C CA . THR A 1 72 ? 1.009 -1.641 10.205 1.00 96.75 72 THR A CA 1
ATOM 568 C C . THR A 1 72 ? 0.734 -0.719 11.387 1.00 96.75 72 THR A C 1
ATOM 570 O O . THR A 1 72 ? 0.263 -1.181 12.424 1.00 96.75 72 THR A O 1
ATOM 573 N N . VAL A 1 73 ? 0.982 0.588 11.241 1.00 96.25 73 VAL A N 1
ATOM 574 C CA . VAL A 1 73 ? 0.766 1.562 12.328 1.00 96.25 73 VAL A CA 1
ATOM 575 C C . VAL A 1 73 ? -0.716 1.823 12.604 1.00 96.25 73 VAL A C 1
ATOM 577 O O . VAL A 1 73 ? -1.060 2.286 13.687 1.00 96.25 73 VAL A O 1
ATOM 580 N N . SER A 1 74 ? -1.594 1.489 11.653 1.00 94.94 74 SER A N 1
ATOM 581 C CA . SER A 1 74 ? -3.051 1.569 11.805 1.00 94.94 74 SER A CA 1
ATOM 582 C C . SER A 1 74 ? -3.666 0.385 12.565 1.00 94.94 74 SER A C 1
ATOM 584 O O . SER A 1 74 ? -4.873 0.393 12.817 1.00 94.94 74 SER A O 1
ATOM 586 N N . LEU A 1 75 ? -2.891 -0.655 12.898 1.00 96.25 75 LEU A N 1
ATOM 587 C CA . LEU A 1 75 ? -3.403 -1.811 13.635 1.00 96.25 75 LEU A CA 1
ATOM 588 C C . LEU A 1 75 ? -3.742 -1.434 15.080 1.00 96.25 75 LEU A C 1
ATOM 590 O O . LEU A 1 75 ? -2.893 -0.974 15.841 1.00 96.25 75 LEU A O 1
ATOM 594 N N . ASP A 1 76 ? -4.977 -1.718 15.483 1.00 96.50 76 ASP A N 1
ATOM 595 C CA . ASP A 1 76 ? -5.380 -1.626 16.881 1.00 96.50 76 ASP A CA 1
ATOM 596 C C . ASP A 1 76 ? -4.969 -2.907 17.619 1.00 96.50 76 ASP A C 1
ATOM 598 O O . ASP A 1 76 ? -5.612 -3.954 17.506 1.00 96.50 76 ASP A O 1
ATOM 602 N N . MET A 1 77 ? -3.868 -2.831 18.363 1.00 95.75 77 MET A N 1
ATOM 603 C CA . MET A 1 77 ? -3.322 -3.975 19.097 1.00 95.75 77 MET A CA 1
ATOM 604 C C . MET A 1 77 ? -4.136 -4.333 20.349 1.00 95.75 77 MET A C 1
ATOM 606 O O . MET A 1 77 ? -4.017 -5.459 20.839 1.00 95.75 77 MET A O 1
ATOM 610 N N . GLU A 1 78 ? -4.948 -3.407 20.865 1.00 96.06 78 GLU A N 1
ATOM 611 C CA . GLU A 1 78 ? -5.788 -3.620 22.045 1.00 96.06 78 GLU A CA 1
ATOM 612 C C . GLU A 1 78 ? -7.111 -4.274 21.640 1.00 96.06 78 GLU A C 1
ATOM 614 O O . GLU A 1 78 ? -7.420 -5.379 22.092 1.00 96.06 78 GLU A O 1
ATOM 619 N N . ALA A 1 79 ? -7.858 -3.644 20.730 1.00 96.31 79 ALA A N 1
ATOM 620 C CA . ALA A 1 79 ? -9.145 -4.155 20.267 1.00 96.31 79 ALA A CA 1
ATOM 621 C C . ALA A 1 79 ? -9.000 -5.309 19.261 1.00 96.31 79 ALA A C 1
ATOM 623 O O . ALA A 1 79 ? -9.838 -6.210 19.224 1.00 96.31 79 ALA A O 1
ATOM 624 N N . GLY A 1 80 ? -7.945 -5.306 18.441 1.00 93.81 80 GLY A N 1
ATOM 625 C CA . GLY A 1 80 ? -7.727 -6.304 17.391 1.00 93.81 80 GLY A CA 1
ATOM 626 C C . GLY A 1 80 ? -7.108 -7.619 17.873 1.00 93.81 80 GLY A C 1
ATOM 627 O O . GLY A 1 80 ? -7.128 -8.604 17.131 1.00 93.81 80 GLY A O 1
ATOM 628 N N . GLY A 1 81 ? -6.573 -7.664 19.099 1.00 97.25 81 GLY A N 1
ATOM 629 C CA . GLY A 1 81 ? -6.116 -8.886 19.764 1.00 97.25 81 GLY A CA 1
ATOM 630 C C . GLY A 1 81 ? -5.217 -9.778 18.895 1.00 97.25 81 GLY A C 1
ATOM 631 O O . GLY A 1 81 ? -4.150 -9.370 18.440 1.00 97.25 81 GLY A O 1
ATOM 632 N N . GLU A 1 82 ? -5.632 -11.029 18.682 1.00 97.56 82 GLU A N 1
ATOM 633 C CA . GLU A 1 82 ? -4.882 -12.011 17.885 1.00 97.56 82 GLU A CA 1
ATOM 634 C C . GLU A 1 82 ? -4.813 -11.650 16.392 1.00 97.56 82 GLU A C 1
ATOM 636 O O . GLU A 1 82 ? -3.779 -11.854 15.757 1.00 97.56 82 GLU A O 1
ATOM 641 N N . ILE A 1 83 ? -5.871 -11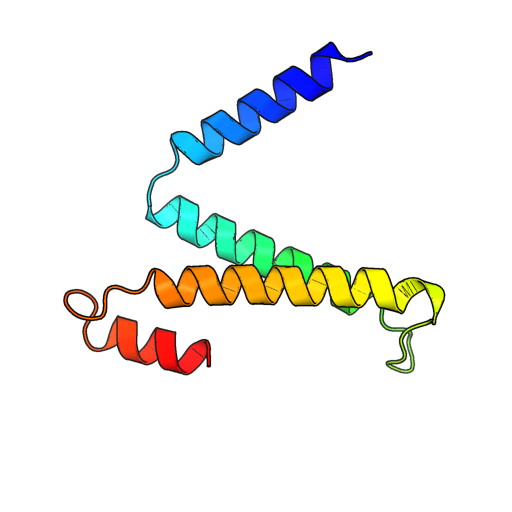.053 15.836 1.00 97.00 83 ILE A N 1
ATOM 642 C CA . ILE A 1 83 ? -5.912 -10.667 14.419 1.00 97.00 83 ILE A CA 1
ATOM 643 C C . ILE A 1 83 ? -4.868 -9.586 14.143 1.00 97.00 83 ILE A C 1
ATOM 645 O O . ILE A 1 83 ? -4.089 -9.717 13.201 1.00 97.00 83 ILE A O 1
ATOM 649 N N . ALA A 1 84 ? -4.806 -8.554 14.988 1.00 97.00 84 ALA A N 1
ATOM 650 C CA . ALA A 1 84 ? -3.813 -7.492 14.849 1.00 97.00 84 ALA A CA 1
ATOM 651 C C . ALA A 1 84 ? -2.379 -8.037 14.958 1.00 97.00 84 ALA A C 1
ATOM 653 O O . ALA A 1 84 ? -1.525 -7.674 14.156 1.00 97.00 84 ALA A O 1
ATOM 654 N N . LYS A 1 85 ? -2.122 -8.985 15.870 1.00 96.81 85 LYS A N 1
ATOM 655 C CA . LYS A 1 85 ? -0.813 -9.656 15.981 1.00 96.81 85 LYS A CA 1
ATOM 656 C C . LYS A 1 85 ? -0.451 -10.452 14.728 1.00 96.81 85 LYS A C 1
ATOM 658 O O . LYS A 1 85 ? 0.684 -10.377 14.269 1.00 96.81 85 LYS A O 1
ATOM 663 N N . ASN A 1 86 ? -1.402 -11.192 14.165 1.00 97.88 86 ASN A N 1
ATOM 664 C CA . ASN A 1 86 ? -1.166 -11.975 12.953 1.00 97.88 86 ASN A CA 1
ATOM 665 C C . ASN A 1 86 ? -0.920 -11.077 11.734 1.00 97.88 86 ASN A C 1
ATOM 667 O O . ASN A 1 86 ? -0.045 -11.381 10.930 1.00 97.88 86 ASN A O 1
ATOM 671 N N . LEU A 1 87 ? -1.641 -9.957 11.617 1.00 97.06 87 LEU A N 1
ATOM 672 C CA . LEU A 1 87 ? -1.408 -8.967 10.562 1.00 97.06 87 LEU A CA 1
ATOM 673 C C . LEU A 1 87 ? -0.047 -8.284 10.717 1.00 97.06 87 LEU A C 1
ATOM 675 O O . LEU A 1 87 ? 0.687 -8.171 9.743 1.00 97.06 87 LEU A O 1
ATOM 679 N N . LEU A 1 88 ? 0.322 -7.904 11.940 1.00 96.56 88 LEU A N 1
ATOM 680 C CA . LEU A 1 88 ? 1.632 -7.335 12.242 1.00 96.56 88 LEU A CA 1
ATOM 681 C C . LEU A 1 88 ? 2.770 -8.289 11.830 1.00 96.56 88 LEU A C 1
ATOM 683 O O . LEU A 1 88 ? 3.717 -7.860 11.180 1.00 96.56 88 LEU A O 1
ATOM 687 N N . ASN A 1 89 ? 2.641 -9.583 12.139 1.00 96.62 89 ASN A N 1
ATOM 688 C CA . ASN A 1 89 ? 3.603 -10.614 11.730 1.00 96.62 89 ASN A CA 1
ATOM 689 C C . ASN A 1 89 ? 3.618 -10.884 10.219 1.00 96.62 89 ASN A C 1
ATOM 691 O O . ASN A 1 89 ? 4.588 -11.430 9.714 1.00 96.62 89 ASN A O 1
ATOM 695 N N . LEU A 1 90 ? 2.533 -10.581 9.504 1.00 96.50 90 LEU A N 1
ATOM 696 C CA . LEU A 1 90 ? 2.486 -10.727 8.050 1.00 96.50 90 LEU A CA 1
ATOM 697 C C . LEU A 1 90 ? 3.198 -9.565 7.343 1.00 96.50 90 LEU A C 1
ATOM 699 O O . LEU A 1 90 ? 3.694 -9.738 6.232 1.00 96.50 90 LEU A O 1
ATOM 703 N N . TYR A 1 91 ? 3.202 -8.379 7.954 1.00 95.44 91 TYR A N 1
ATOM 704 C CA . TYR A 1 91 ? 3.771 -7.165 7.366 1.00 95.44 91 TYR A CA 1
ATOM 705 C C . TYR A 1 91 ? 5.268 -6.973 7.632 1.00 95.44 91 TYR A C 1
ATOM 707 O O . TYR A 1 91 ? 5.899 -6.213 6.896 1.00 95.44 91 TYR A O 1
ATOM 715 N N . MET A 1 92 ? 5.819 -7.626 8.660 1.00 88.31 92 MET A N 1
ATOM 716 C CA . MET A 1 92 ? 7.234 -7.556 9.061 1.00 88.31 92 MET A CA 1
ATOM 717 C C . MET A 1 92 ? 7.984 -8.839 8.719 1.00 88.31 92 MET A C 1
ATOM 719 O O . MET A 1 92 ? 9.146 -8.718 8.270 1.00 88.31 92 MET A O 1
#

Radius of gyration: 17.08 Å; chains: 1; bounding box: 36×35×43 Å